Protein AF-X0TIQ9-F1 (afdb_monomer_lite)

Secondary structure (DSSP, 8-state):
--HHHHHHHHHHTEEEETTEEEES--HHHHHHHS-HHHHHHHHHHHHHHHHHHHHHHHHHHTTSHHHHHHHHHH--

Radius of gyration: 14.29 Å; chains: 1; bounding box: 32×19×35 Å

Sequence (76 aa):
MTVETVKEAQDFLTVTNNGQVKRIIDIEMLLERHGSTMVLSLLKDLLKEKQRILRDLIVTDKTTPKVNDMIAAMFR

pLDDT: mean 84.71, std 6.44, range [62.03, 93.06]

Organism: NCBI:txid412755

Foldseek 3Di:
DDPVVLVVVQVLQWDQDPNDIDRVDRVVVVVVVDPPVVSVVVVVVVLVVLVVVLVVCCVVDVPDCVNVVSCVSNPD

Structure (mmCIF, N/CA/C/O backbone):
data_AF-X0TIQ9-F1
#
_entry.id   AF-X0TIQ9-F1
#
loop_
_atom_site.group_PDB
_atom_site.id
_atom_site.type_symbol
_atom_site.label_atom_id
_atom_site.label_alt_id
_atom_site.label_comp_id
_atom_site.label_asym_id
_atom_site.label_entity_id
_atom_site.label_seq_id
_atom_site.pdbx_PDB_ins_code
_atom_site.Cartn_x
_atom_site.Cartn_y
_atom_site.Cartn_z
_atom_site.occupancy
_atom_site.B_iso_or_equiv
_atom_site.auth_seq_id
_atom_site.auth_comp_id
_atom_site.auth_asym_id
_atom_site.auth_atom_id
_atom_site.pdbx_PDB_model_num
ATOM 1 N N . MET A 1 1 ? 7.067 4.720 -18.231 1.00 69.62 1 MET A N 1
ATOM 2 C CA . MET A 1 1 ? 7.274 5.399 -16.934 1.00 69.62 1 MET A CA 1
ATOM 3 C C . MET A 1 1 ? 8.713 5.864 -16.898 1.00 69.62 1 MET A C 1
ATOM 5 O O . MET A 1 1 ? 9.562 5.114 -17.366 1.00 69.62 1 MET A O 1
ATOM 9 N N . THR A 1 2 ? 8.981 7.078 -16.423 1.00 86.50 2 THR A N 1
ATOM 10 C CA . THR A 1 2 ? 10.358 7.519 -16.160 1.00 86.50 2 THR A CA 1
ATOM 11 C C . THR A 1 2 ? 10.812 6.979 -14.804 1.00 86.50 2 THR A C 1
ATOM 13 O O . THR A 1 2 ? 9.982 6.597 -13.976 1.00 86.50 2 THR A O 1
ATOM 16 N N . VAL A 1 3 ? 12.125 6.942 -14.576 1.00 86.00 3 VAL A N 1
ATOM 17 C CA . VAL A 1 3 ? 12.709 6.523 -13.290 1.00 86.00 3 VAL A CA 1
ATOM 18 C C . VAL A 1 3 ? 12.231 7.431 -12.149 1.00 86.00 3 VAL A C 1
ATOM 20 O O . VAL A 1 3 ? 11.916 6.940 -11.072 1.00 86.00 3 VAL A O 1
ATOM 23 N N . GLU A 1 4 ? 12.086 8.735 -12.404 1.00 88.38 4 GLU A N 1
ATOM 24 C CA . GLU A 1 4 ? 11.554 9.702 -11.432 1.00 88.38 4 GLU A CA 1
ATOM 25 C C . GLU A 1 4 ? 10.122 9.366 -11.007 1.00 88.38 4 GLU A C 1
ATOM 27 O O . GLU A 1 4 ? 9.850 9.295 -9.814 1.00 88.38 4 GLU A O 1
ATOM 32 N N . THR A 1 5 ? 9.229 9.046 -11.952 1.00 86.81 5 THR A N 1
ATOM 33 C CA . THR A 1 5 ? 7.847 8.657 -11.623 1.00 86.81 5 THR A CA 1
ATOM 34 C C . THR A 1 5 ? 7.786 7.371 -10.798 1.00 86.81 5 THR A C 1
ATOM 36 O O . THR A 1 5 ? 6.925 7.234 -9.933 1.00 86.81 5 THR A O 1
ATOM 39 N N . VAL A 1 6 ? 8.673 6.404 -11.066 1.00 86.50 6 VAL A N 1
ATOM 40 C CA . VAL A 1 6 ? 8.748 5.169 -10.265 1.00 86.50 6 VAL A CA 1
ATOM 41 C C . VAL A 1 6 ? 9.189 5.496 -8.843 1.00 86.50 6 VAL A C 1
ATOM 43 O O . VAL A 1 6 ? 8.565 5.027 -7.897 1.00 86.50 6 VAL A O 1
ATOM 46 N N . LYS A 1 7 ? 10.214 6.336 -8.694 1.00 88.81 7 LYS A N 1
ATOM 47 C CA . LYS A 1 7 ? 10.735 6.737 -7.390 1.00 88.81 7 LYS A CA 1
ATOM 48 C C . LYS A 1 7 ? 9.698 7.503 -6.569 1.00 88.81 7 LYS A C 1
ATOM 50 O O . LYS A 1 7 ? 9.444 7.132 -5.431 1.00 88.81 7 LYS A O 1
ATOM 55 N N . GLU A 1 8 ? 9.035 8.496 -7.161 1.00 88.69 8 GLU A N 1
ATOM 56 C CA . GLU A 1 8 ? 7.947 9.238 -6.505 1.00 88.69 8 GLU A CA 1
ATOM 57 C C . GLU A 1 8 ? 6.818 8.305 -6.048 1.00 88.69 8 GLU A C 1
ATOM 59 O O . GLU A 1 8 ? 6.316 8.411 -4.928 1.00 88.69 8 GLU A O 1
ATOM 64 N N . ALA A 1 9 ? 6.440 7.341 -6.891 1.00 87.88 9 ALA A N 1
ATOM 65 C CA . ALA A 1 9 ? 5.428 6.356 -6.533 1.00 87.88 9 ALA A CA 1
ATOM 66 C C . ALA A 1 9 ? 5.911 5.388 -5.432 1.00 87.88 9 ALA A C 1
ATOM 68 O O . ALA A 1 9 ? 5.120 4.994 -4.575 1.00 87.88 9 ALA A O 1
ATOM 69 N N . GLN A 1 10 ? 7.193 5.013 -5.413 1.00 90.38 10 GLN A N 1
ATOM 70 C CA . GLN A 1 10 ? 7.774 4.166 -4.369 1.00 90.38 10 GLN A CA 1
ATOM 71 C C . GLN A 1 10 ? 7.865 4.910 -3.033 1.00 90.38 10 GLN A C 1
ATOM 73 O O . GLN A 1 10 ? 7.583 4.315 -1.988 1.00 90.38 10 GLN A O 1
ATOM 78 N N . ASP A 1 11 ? 8.196 6.201 -3.060 1.00 87.56 11 ASP A N 1
ATOM 79 C CA . ASP A 1 11 ? 8.202 7.081 -1.8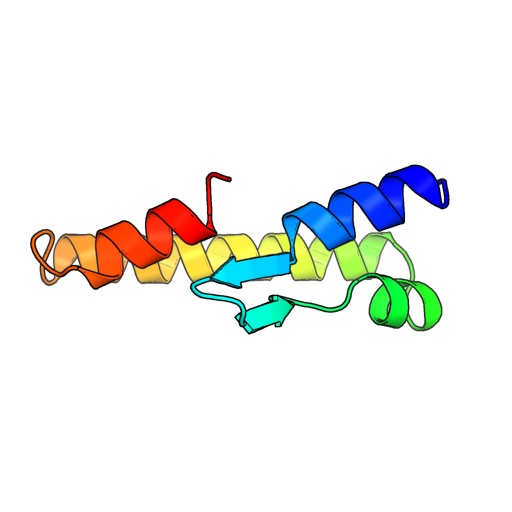91 1.00 87.56 11 ASP A CA 1
ATOM 80 C C . ASP A 1 11 ? 6.790 7.193 -1.302 1.00 87.56 11 ASP A C 1
ATOM 82 O O . ASP A 1 11 ? 6.605 7.002 -0.100 1.00 87.56 11 ASP A O 1
ATOM 86 N N . PHE A 1 12 ? 5.769 7.361 -2.150 1.00 85.81 12 PHE A N 1
ATOM 87 C CA . PHE A 1 12 ? 4.363 7.342 -1.729 1.00 85.81 12 PHE A CA 1
ATOM 88 C C . PHE A 1 12 ? 3.953 6.018 -1.063 1.00 85.81 12 PHE A C 1
ATOM 90 O O . PHE A 1 12 ? 3.163 5.979 -0.117 1.00 85.81 12 PHE A O 1
ATOM 97 N N . LEU A 1 13 ? 4.511 4.906 -1.545 1.00 85.94 13 LEU A N 1
ATOM 98 C CA . LEU A 1 13 ? 4.270 3.561 -1.020 1.00 85.94 13 LEU A CA 1
ATOM 99 C C . LEU A 1 13 ? 5.206 3.192 0.137 1.00 85.94 13 LEU A C 1
ATOM 101 O O . LEU A 1 13 ? 5.221 2.036 0.567 1.00 85.94 13 LEU A O 1
ATOM 105 N N . THR A 1 14 ? 5.960 4.146 0.677 1.00 86.56 14 THR A N 1
ATOM 106 C CA . THR A 1 14 ? 6.875 3.936 1.799 1.00 86.56 14 THR A CA 1
ATOM 107 C C . THR A 1 14 ? 6.414 4.733 3.015 1.00 86.56 14 THR A C 1
ATOM 109 O O . THR A 1 14 ? 6.225 5.942 2.974 1.00 86.56 14 THR A O 1
ATOM 112 N N . VAL A 1 15 ? 6.217 4.042 4.138 1.00 81.69 15 VAL A N 1
ATOM 113 C CA . VAL A 1 15 ? 5.789 4.645 5.403 1.00 81.69 15 VAL A CA 1
ATOM 114 C C . VAL A 1 15 ? 6.985 4.792 6.325 1.00 81.69 15 VAL A C 1
ATOM 116 O O . VAL A 1 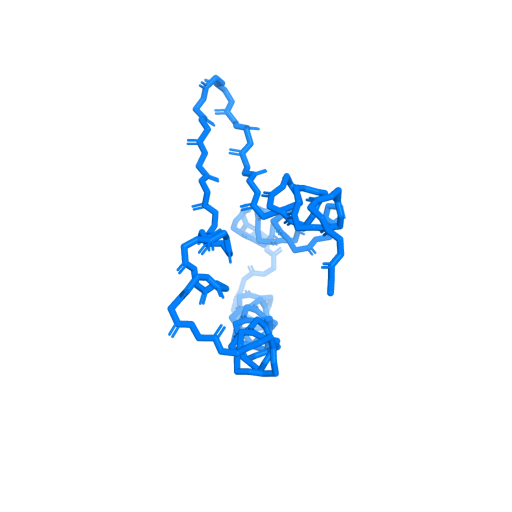15 ? 7.587 3.792 6.708 1.00 81.69 15 VAL A O 1
ATOM 119 N N . THR A 1 16 ? 7.271 6.017 6.751 1.00 76.62 16 THR A N 1
ATOM 120 C CA . THR A 1 16 ? 8.255 6.286 7.805 1.00 76.62 16 THR A CA 1
ATOM 121 C C . THR A 1 16 ? 7.514 6.584 9.102 1.00 76.62 16 THR A C 1
ATOM 123 O O . THR A 1 16 ? 6.801 7.580 9.190 1.00 76.62 16 THR A O 1
ATOM 126 N N . ASN A 1 17 ? 7.647 5.718 10.108 1.00 72.06 17 ASN A N 1
ATOM 127 C CA . ASN A 1 17 ? 7.056 5.936 11.430 1.00 72.06 17 ASN A CA 1
ATOM 128 C C . ASN A 1 17 ? 8.092 5.650 12.523 1.00 72.06 17 ASN A C 1
ATOM 130 O O . ASN A 1 17 ? 8.673 4.568 12.547 1.00 72.06 17 ASN A O 1
ATOM 134 N N . ASN A 1 18 ? 8.343 6.621 13.407 1.00 67.50 18 ASN A N 1
ATOM 135 C CA . ASN A 1 18 ? 9.301 6.520 14.518 1.00 67.50 18 ASN A CA 1
ATOM 136 C C . ASN A 1 18 ? 10.678 5.946 14.117 1.00 67.50 18 ASN A C 1
ATOM 138 O O . ASN A 1 18 ? 11.234 5.093 14.803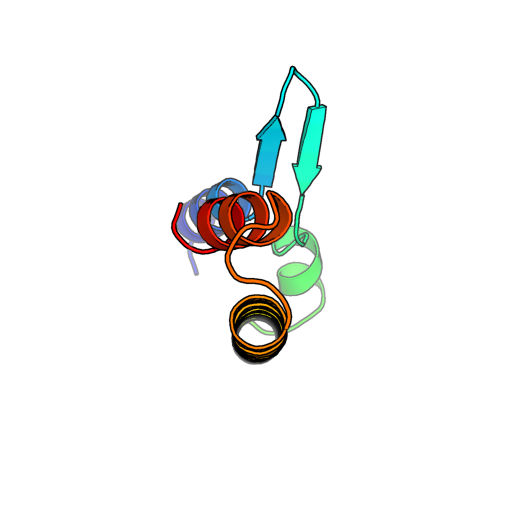 1.00 67.50 18 ASN A O 1
ATOM 142 N N . GLY A 1 19 ? 11.211 6.384 12.971 1.00 74.31 19 GLY A N 1
ATOM 143 C CA . GLY A 1 19 ? 12.499 5.920 12.438 1.00 74.31 19 GLY A CA 1
ATOM 144 C C . GLY A 1 19 ? 12.464 4.556 11.737 1.00 74.31 19 GLY A C 1
ATOM 145 O O . GLY A 1 19 ? 13.466 4.155 11.152 1.00 74.31 19 GLY A O 1
ATOM 146 N N . GLN A 1 20 ? 11.326 3.853 11.735 1.00 75.06 20 GLN A N 1
ATOM 147 C CA . GLN A 1 20 ? 11.139 2.634 10.951 1.00 75.06 20 GLN A CA 1
ATOM 148 C C . GLN A 1 20 ? 10.585 2.970 9.568 1.00 75.06 20 GLN A C 1
ATOM 150 O O . GLN A 1 20 ? 9.515 3.567 9.438 1.00 75.06 20 GLN A O 1
ATOM 155 N N . VAL A 1 21 ? 11.319 2.552 8.537 1.00 81.00 21 VAL A N 1
ATOM 156 C CA . VAL A 1 21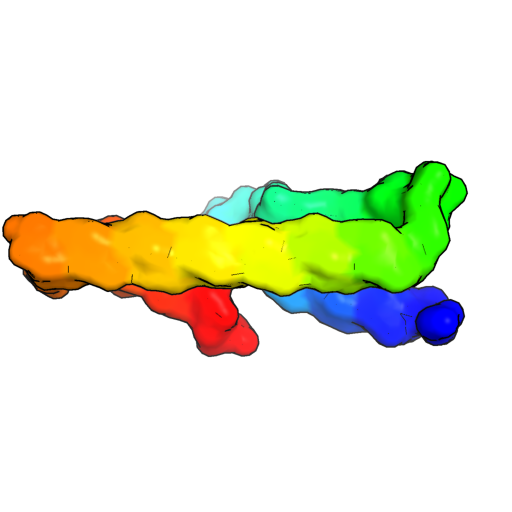 ? 10.905 2.648 7.136 1.00 81.00 21 VAL A CA 1
ATOM 157 C C . VAL A 1 21 ? 10.245 1.332 6.744 1.00 81.00 21 VAL A C 1
ATOM 159 O O . VAL A 1 21 ? 10.893 0.286 6.700 1.00 81.00 21 VAL A O 1
ATOM 162 N N . LYS A 1 22 ? 8.946 1.372 6.455 1.00 82.44 22 LYS A N 1
ATOM 163 C CA . LYS A 1 22 ? 8.165 0.223 5.999 1.00 82.44 22 LYS A CA 1
ATOM 164 C C . LYS A 1 22 ? 7.635 0.485 4.598 1.00 82.44 22 LYS A C 1
ATOM 166 O O . LYS A 1 22 ? 6.735 1.301 4.413 1.00 82.44 22 LYS A O 1
ATOM 171 N N . ARG A 1 23 ? 8.143 -0.258 3.616 1.00 84.06 23 ARG A N 1
ATOM 172 C CA . ARG A 1 23 ? 7.557 -0.285 2.270 1.00 84.06 23 ARG A CA 1
ATOM 173 C C . ARG A 1 23 ? 6.230 -1.040 2.329 1.00 84.06 23 ARG A C 1
ATOM 175 O O . ARG A 1 23 ? 6.180 -2.165 2.824 1.00 84.06 23 ARG A O 1
ATOM 182 N N . ILE A 1 24 ? 5.155 -0.412 1.863 1.00 82.56 24 ILE A N 1
ATOM 183 C CA . ILE A 1 24 ? 3.838 -1.043 1.712 1.00 82.56 24 ILE A CA 1
ATOM 184 C C . ILE A 1 24 ? 3.937 -2.130 0.644 1.00 82.56 24 ILE A C 1
ATOM 186 O O . ILE A 1 24 ? 3.455 -3.242 0.846 1.00 82.56 24 ILE A O 1
ATOM 190 N N . ILE A 1 25 ? 4.578 -1.795 -0.476 1.00 86.44 25 ILE A N 1
ATOM 191 C CA . ILE A 1 25 ? 4.870 -2.689 -1.589 1.00 86.44 25 ILE A CA 1
ATOM 192 C C . ILE A 1 25 ? 6.084 -2.140 -2.351 1.00 86.44 25 ILE A C 1
ATOM 194 O O . ILE A 1 25 ? 6.298 -0.927 -2.392 1.00 86.44 25 ILE A O 1
ATOM 198 N N . ASP A 1 26 ? 6.899 -3.035 -2.899 1.00 89.44 26 ASP A N 1
ATOM 199 C CA . ASP A 1 26 ? 8.078 -2.683 -3.691 1.00 89.44 26 ASP A CA 1
ATOM 200 C C . ASP A 1 26 ? 7.699 -2.667 -5.176 1.00 89.44 26 ASP A C 1
ATOM 202 O O . ASP A 1 26 ? 7.579 -3.718 -5.809 1.00 89.44 26 ASP A O 1
ATOM 206 N N . ILE A 1 27 ? 7.405 -1.482 -5.711 1.00 90.62 27 ILE A N 1
ATOM 207 C CA . ILE A 1 27 ? 6.989 -1.331 -7.108 1.00 90.62 27 ILE A CA 1
ATOM 208 C C . ILE A 1 27 ? 8.168 -1.341 -8.071 1.00 90.62 27 ILE A C 1
ATOM 210 O O . ILE A 1 27 ? 7.964 -1.679 -9.233 1.00 90.62 27 ILE A O 1
ATOM 214 N N . GLU A 1 28 ? 9.377 -1.024 -7.608 1.00 87.75 28 GLU A N 1
ATOM 215 C CA . GLU A 1 28 ? 10.595 -1.113 -8.418 1.00 87.75 28 GLU A CA 1
ATOM 216 C C . GLU A 1 28 ? 10.824 -2.569 -8.830 1.00 87.75 28 GLU A C 1
ATOM 218 O O . GLU A 1 28 ? 10.811 -2.887 -10.021 1.00 87.75 28 GLU A O 1
ATOM 223 N N . MET A 1 29 ? 10.862 -3.481 -7.853 1.00 89.75 29 MET A N 1
ATOM 224 C CA . MET A 1 29 ? 11.008 -4.915 -8.113 1.00 89.75 29 MET A CA 1
ATOM 225 C C . MET A 1 29 ? 9.841 -5.481 -8.940 1.00 89.75 29 MET A C 1
ATOM 227 O O . MET A 1 29 ? 10.030 -6.374 -9.770 1.00 89.75 29 MET A O 1
ATOM 231 N N . LEU A 1 30 ? 8.614 -4.998 -8.718 1.00 89.38 30 LEU A N 1
ATOM 232 C CA . LEU A 1 30 ? 7.450 -5.461 -9.479 1.00 89.38 30 LEU A CA 1
ATOM 233 C C . LEU A 1 30 ? 7.492 -5.006 -10.938 1.00 89.38 30 LEU A C 1
ATOM 235 O O . LEU A 1 30 ? 7.116 -5.787 -11.807 1.00 89.38 30 LEU A O 1
ATOM 239 N N . LEU A 1 31 ? 7.947 -3.784 -11.213 1.00 89.44 31 LEU A N 1
ATOM 240 C CA . LEU A 1 31 ? 8.073 -3.256 -12.574 1.00 89.44 31 LEU A CA 1
ATOM 241 C C . LEU A 1 31 ? 9.246 -3.880 -13.340 1.00 89.44 31 LEU A C 1
ATOM 243 O O . LEU A 1 31 ? 9.178 -3.977 -14.562 1.00 89.44 31 LEU A O 1
ATOM 247 N N . GLU A 1 32 ? 10.290 -4.343 -12.647 1.00 88.62 32 GLU A N 1
ATOM 248 C CA . GLU A 1 32 ? 11.369 -5.131 -13.261 1.00 88.62 32 GLU A CA 1
ATOM 249 C C . GLU A 1 32 ? 10.884 -6.503 -13.749 1.00 88.62 32 GLU A C 1
ATOM 251 O O . GLU A 1 32 ? 11.347 -7.009 -14.772 1.00 88.62 32 GLU A O 1
ATOM 256 N N . ARG A 1 33 ? 9.950 -7.122 -13.015 1.00 90.06 33 ARG A N 1
ATOM 257 C CA . ARG A 1 33 ? 9.465 -8.489 -13.284 1.00 90.06 33 ARG A CA 1
ATOM 258 C C . ARG A 1 33 ? 8.176 -8.536 -14.097 1.00 90.06 33 ARG A C 1
ATOM 260 O O . ARG A 1 33 ? 7.900 -9.542 -14.749 1.00 90.06 33 ARG A O 1
ATOM 267 N N . HIS A 1 34 ? 7.374 -7.478 -14.044 1.00 89.94 34 HIS A N 1
ATOM 268 C CA . HIS A 1 34 ? 6.044 -7.416 -14.639 1.00 89.94 34 HIS A CA 1
ATOM 269 C C . HIS A 1 34 ? 5.840 -6.110 -15.405 1.00 89.94 34 HIS A C 1
ATOM 271 O O . HIS A 1 34 ? 6.321 -5.048 -15.025 1.00 89.94 34 HIS A O 1
ATOM 277 N N . GLY A 1 35 ? 5.042 -6.170 -16.473 1.00 88.69 35 GLY A N 1
ATOM 278 C CA . GLY A 1 35 ? 4.654 -4.971 -17.211 1.00 88.69 35 GLY A CA 1
ATOM 279 C C . GLY A 1 35 ? 3.866 -3.985 -16.341 1.00 88.69 35 GLY A C 1
ATOM 280 O O . GLY A 1 35 ? 3.083 -4.381 -15.473 1.00 88.69 35 GLY A O 1
ATOM 281 N N . SER A 1 36 ? 4.013 -2.692 -16.631 1.00 87.25 36 SER A N 1
ATOM 282 C CA . SER A 1 36 ? 3.369 -1.595 -15.893 1.00 87.25 36 SER A CA 1
ATOM 283 C C . SER A 1 36 ? 1.853 -1.755 -15.746 1.00 87.25 36 SER A C 1
ATOM 285 O O . SER A 1 36 ? 1.303 -1.439 -14.695 1.00 87.25 36 SER A O 1
ATOM 287 N N . THR A 1 37 ? 1.168 -2.303 -16.751 1.00 89.56 37 THR A N 1
ATOM 288 C CA . THR A 1 37 ? -0.276 -2.577 -16.703 1.00 89.56 37 THR A CA 1
ATOM 289 C C . THR A 1 37 ? -0.653 -3.569 -15.602 1.00 89.56 37 THR A C 1
ATOM 291 O O . THR A 1 37 ? -1.655 -3.374 -14.915 1.00 89.56 37 THR A O 1
ATOM 294 N N . MET A 1 38 ? 0.152 -4.616 -15.408 1.00 90.19 38 MET A N 1
ATOM 295 C CA . MET A 1 38 ? -0.095 -5.635 -14.386 1.00 90.19 38 MET A CA 1
ATOM 296 C C . MET A 1 38 ? 0.149 -5.067 -12.989 1.00 90.19 38 MET A C 1
ATOM 298 O O . MET A 1 38 ? -0.687 -5.241 -12.103 1.00 90.19 38 MET A O 1
ATOM 302 N N . VAL A 1 39 ? 1.241 -4.317 -12.817 1.00 90.31 39 VAL A N 1
ATOM 303 C CA . VAL A 1 39 ? 1.546 -3.625 -11.556 1.00 90.31 39 VAL A CA 1
ATOM 304 C C . VAL A 1 39 ? 0.444 -2.622 -11.209 1.00 90.31 39 VAL A C 1
ATOM 306 O O . VAL A 1 39 ? -0.030 -2.587 -10.078 1.00 90.31 39 VAL A O 1
ATOM 309 N N . LEU A 1 40 ? -0.053 -1.864 -12.190 1.00 90.25 40 LEU A N 1
ATOM 310 C CA . LEU A 1 40 ? -1.159 -0.928 -11.990 1.00 90.25 40 LEU A CA 1
ATOM 311 C C . LEU A 1 40 ? -2.460 -1.640 -11.581 1.00 90.25 40 LEU A C 1
ATOM 313 O O . LEU A 1 40 ? -3.185 -1.137 -10.722 1.00 90.25 40 LEU A O 1
ATOM 317 N N . SER A 1 41 ? -2.766 -2.798 -12.176 1.00 92.25 41 SER A N 1
ATOM 318 C CA . SER A 1 41 ? -3.924 -3.607 -11.769 1.00 92.25 41 SER A CA 1
ATOM 319 C C . SER A 1 41 ? -3.791 -4.060 -10.318 1.00 92.25 41 SER A C 1
ATOM 321 O O . SER A 1 41 ? -4.710 -3.856 -9.530 1.00 92.25 41 SER A O 1
ATOM 323 N N . LEU A 1 42 ? -2.618 -4.578 -9.944 1.00 90.31 42 LEU A N 1
ATOM 324 C CA . LEU A 1 42 ? -2.328 -5.007 -8.579 1.00 90.31 42 LEU A CA 1
ATOM 325 C C . LEU A 1 42 ? -2.505 -3.863 -7.570 1.00 90.31 42 LEU A C 1
ATOM 327 O O . LEU A 1 42 ? -3.149 -4.048 -6.540 1.00 90.31 42 LEU A O 1
ATOM 331 N N . LEU A 1 43 ? -1.984 -2.670 -7.873 1.00 90.19 43 LEU A N 1
ATOM 332 C CA . LEU A 1 43 ? -2.131 -1.498 -7.002 1.00 90.19 43 LEU A CA 1
ATOM 333 C C . LEU A 1 43 ? -3.598 -1.069 -6.849 1.00 90.19 43 LEU A C 1
ATOM 335 O O . LEU A 1 43 ? -4.028 -0.720 -5.748 1.00 90.19 43 LEU A O 1
A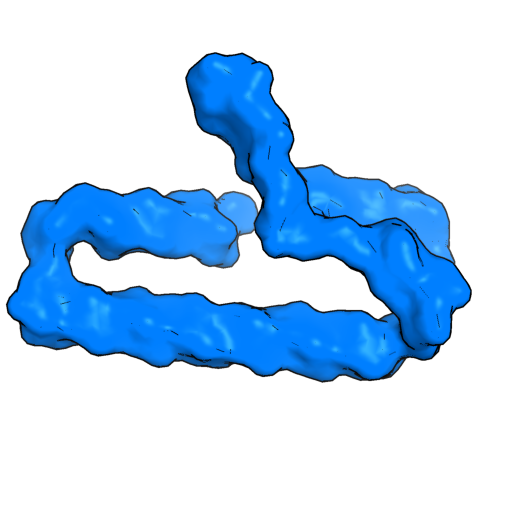TOM 339 N N . LYS A 1 44 ? -4.392 -1.131 -7.926 1.00 91.81 44 LYS A N 1
ATOM 340 C CA . LYS A 1 44 ? -5.835 -0.842 -7.874 1.00 91.81 44 LYS A CA 1
ATOM 341 C C . LYS A 1 44 ? -6.588 -1.854 -7.017 1.00 91.81 44 LYS A C 1
ATOM 343 O O . LYS A 1 44 ? -7.469 -1.461 -6.254 1.00 91.81 44 LYS A O 1
ATOM 348 N N . ASP A 1 45 ? -6.254 -3.132 -7.130 1.00 93.06 45 ASP A N 1
ATOM 349 C CA . ASP A 1 45 ? -6.908 -4.181 -6.350 1.00 93.06 45 ASP A CA 1
ATOM 350 C C . ASP A 1 45 ? -6.509 -4.106 -4.870 1.00 93.06 45 ASP A C 1
ATOM 352 O O . ASP A 1 45 ? -7.372 -4.205 -3.997 1.00 93.06 45 ASP A O 1
ATOM 356 N N . LEU A 1 46 ? -5.246 -3.776 -4.577 1.00 89.25 46 LEU A N 1
ATOM 357 C CA . LEU A 1 46 ? -4.779 -3.487 -3.219 1.00 89.25 46 LEU A CA 1
ATOM 358 C C . LEU A 1 46 ? -5.538 -2.305 -2.592 1.00 89.25 46 LEU A C 1
ATOM 360 O O . LEU A 1 46 ? -5.926 -2.360 -1.422 1.00 89.25 46 LEU A O 1
ATOM 364 N N . LEU A 1 47 ? -5.769 -1.236 -3.362 1.00 89.06 47 LEU A N 1
ATOM 365 C CA . LEU A 1 47 ? -6.537 -0.079 -2.903 1.00 89.06 47 LEU A CA 1
ATOM 366 C C . LEU A 1 47 ? -7.992 -0.453 -2.588 1.00 89.06 47 LEU A C 1
ATOM 368 O O . LEU A 1 47 ? -8.499 -0.066 -1.534 1.00 89.06 47 LEU A O 1
ATOM 372 N N . LYS A 1 48 ? -8.652 -1.222 -3.464 1.00 92.19 48 LYS A N 1
ATOM 373 C CA . LYS A 1 48 ? -10.030 -1.695 -3.239 1.00 92.19 48 LYS A CA 1
ATOM 374 C C . LYS A 1 48 ? -10.140 -2.530 -1.967 1.00 92.19 48 LYS A C 1
ATOM 376 O O . LYS A 1 48 ? -11.067 -2.325 -1.186 1.00 92.19 48 LYS A O 1
ATOM 381 N N . GLU A 1 49 ? -9.190 -3.432 -1.736 1.00 90.38 49 GLU A N 1
ATOM 382 C CA . GLU A 1 49 ? -9.187 -4.268 -0.535 1.00 90.38 49 GLU A CA 1
ATOM 383 C C . GLU A 1 49 ? -9.010 -3.419 0.731 1.00 90.38 49 GLU A C 1
ATOM 385 O O . GLU A 1 49 ? -9.758 -3.569 1.696 1.00 90.38 49 GLU A O 1
ATOM 390 N N . LYS A 1 50 ? -8.104 -2.432 0.712 1.00 86.44 50 LYS A N 1
ATOM 391 C CA . LYS A 1 50 ? -7.955 -1.478 1.825 1.00 86.44 50 LYS A CA 1
ATOM 392 C C . LYS A 1 50 ? -9.228 -0.667 2.079 1.00 86.44 50 LYS A C 1
ATOM 394 O O . LYS A 1 50 ? -9.611 -0.498 3.234 1.00 86.44 50 LYS A O 1
ATOM 399 N N . GLN A 1 51 ? -9.908 -0.201 1.029 1.00 89.75 51 GLN A N 1
ATOM 400 C CA . GLN A 1 51 ? -11.191 0.505 1.151 1.00 89.75 51 GLN A CA 1
ATOM 401 C C . GLN A 1 51 ? -12.284 -0.380 1.757 1.00 89.75 51 GLN A C 1
ATOM 403 O O . GLN A 1 51 ? -13.081 0.098 2.566 1.00 89.75 51 GLN A O 1
ATOM 408 N N . ARG A 1 52 ? -12.320 -1.662 1.382 1.00 92.12 52 ARG A N 1
ATOM 409 C CA . ARG A 1 52 ? -13.241 -2.644 1.958 1.00 92.12 52 ARG A CA 1
ATOM 410 C C . ARG A 1 52 ? -12.966 -2.843 3.447 1.00 92.12 52 ARG A C 1
ATOM 412 O O . ARG A 1 52 ? -13.875 -2.651 4.245 1.00 92.12 52 ARG A O 1
ATOM 419 N N . ILE A 1 53 ? -11.716 -3.117 3.825 1.00 87.81 53 ILE A N 1
ATOM 420 C CA . ILE A 1 53 ? -11.321 -3.286 5.233 1.00 87.81 53 ILE A CA 1
ATOM 421 C C . ILE A 1 53 ? -11.639 -2.026 6.044 1.00 87.81 53 ILE A C 1
ATOM 423 O O . ILE A 1 53 ? -12.154 -2.121 7.154 1.00 87.81 53 ILE A O 1
ATOM 427 N N . LEU A 1 54 ? -11.364 -0.837 5.498 1.00 86.31 54 LEU A N 1
ATOM 428 C CA . LEU A 1 54 ? -11.683 0.426 6.163 1.00 86.31 54 LEU A CA 1
ATOM 429 C C . LEU A 1 54 ? -13.192 0.580 6.386 1.00 86.31 54 LEU A C 1
ATOM 431 O O . LEU A 1 54 ? -13.609 0.974 7.472 1.00 86.31 54 LEU A O 1
ATOM 435 N N . ARG A 1 55 ? -14.014 0.249 5.383 1.00 88.44 55 ARG A N 1
ATOM 436 C CA . ARG A 1 55 ? -15.476 0.264 5.511 1.00 88.44 55 ARG A CA 1
ATOM 437 C C . ARG A 1 55 ? -15.939 -0.685 6.612 1.00 88.44 55 ARG A C 1
ATOM 439 O O . ARG A 1 55 ? -16.721 -0.271 7.463 1.00 88.44 55 ARG A O 1
ATOM 446 N N . ASP A 1 56 ? -15.423 -1.909 6.621 1.00 88.75 56 ASP A N 1
ATOM 447 C CA . ASP A 1 56 ? -15.777 -2.925 7.614 1.00 88.75 56 ASP A CA 1
ATOM 448 C C . ASP A 1 56 ? -15.354 -2.491 9.029 1.00 88.75 56 ASP A C 1
ATOM 450 O O . ASP A 1 56 ? -16.127 -2.632 9.979 1.00 88.75 56 ASP A O 1
ATOM 454 N N . LEU A 1 57 ? -14.172 -1.876 9.174 1.00 85.75 57 LEU A N 1
ATOM 455 C CA . LEU A 1 57 ? -13.702 -1.301 10.439 1.00 85.75 57 LEU A CA 1
ATOM 456 C C . LEU A 1 57 ? -14.599 -0.158 10.926 1.00 85.75 57 LEU A C 1
ATOM 458 O O . LEU A 1 57 ? -14.956 -0.141 12.098 1.00 85.75 57 LEU A O 1
ATOM 462 N N . ILE A 1 58 ? -14.999 0.764 10.045 1.00 86.00 58 ILE A N 1
ATOM 463 C CA . ILE A 1 58 ? -15.886 1.885 10.401 1.00 86.00 58 ILE A CA 1
ATOM 464 C C . ILE A 1 58 ? -17.265 1.383 10.843 1.00 86.00 58 ILE A C 1
ATOM 466 O O . ILE A 1 58 ? -17.826 1.915 11.802 1.00 86.00 58 ILE A O 1
ATOM 470 N N . VAL A 1 59 ? -17.811 0.374 10.154 1.00 88.94 59 VAL A N 1
ATOM 471 C CA . VAL A 1 59 ? -19.103 -0.241 10.506 1.00 88.94 59 VAL A CA 1
ATOM 472 C C . VAL A 1 59 ? -19.015 -0.972 11.845 1.00 88.94 59 VAL A C 1
ATOM 474 O O . VAL A 1 59 ? -19.951 -0.896 12.636 1.00 88.94 59 VAL A O 1
ATOM 477 N N . THR A 1 60 ? -17.900 -1.657 12.102 1.00 87.69 60 THR A N 1
ATOM 478 C CA . THR A 1 60 ? -17.701 -2.440 13.330 1.00 87.69 60 THR A CA 1
ATOM 479 C C . THR A 1 60 ? -17.450 -1.543 14.539 1.00 87.69 60 THR A C 1
ATOM 481 O O . THR A 1 60 ? -18.125 -1.670 15.556 1.00 87.69 60 THR A O 1
ATOM 484 N N . ASP A 1 61 ? -16.474 -0.642 14.442 1.00 79.62 61 ASP A N 1
ATOM 485 C CA . ASP A 1 61 ? -16.100 0.282 15.508 1.00 79.62 61 ASP A CA 1
ATOM 486 C C . ASP A 1 61 ? -15.329 1.477 14.934 1.00 79.62 61 ASP A C 1
ATOM 488 O O . ASP A 1 61 ? -14.110 1.458 14.765 1.00 79.62 61 ASP A O 1
ATOM 492 N N . LYS A 1 62 ? -16.048 2.571 14.687 1.00 77.19 62 LYS A N 1
ATOM 493 C CA . LYS A 1 62 ? -15.480 3.837 14.203 1.00 77.19 62 LYS A CA 1
ATOM 494 C C . LYS A 1 62 ? -14.532 4.539 15.186 1.00 77.19 62 LYS A C 1
ATOM 496 O O . LYS A 1 62 ? -13.884 5.503 14.791 1.00 77.19 62 LYS A O 1
ATOM 501 N N . THR A 1 63 ? -14.498 4.134 16.457 1.00 80.56 63 THR A N 1
ATOM 502 C CA . THR A 1 63 ? -13.681 4.788 17.496 1.00 80.56 63 THR A CA 1
ATOM 503 C C . THR A 1 63 ? -12.304 4.151 17.648 1.00 80.56 63 THR A C 1
ATOM 505 O O . THR A 1 63 ? -11.440 4.694 18.337 1.00 80.56 63 THR A O 1
ATOM 508 N N . THR A 1 64 ? -12.070 3.022 16.974 1.00 79.44 64 THR A N 1
ATOM 509 C CA . THR A 1 64 ? -10.791 2.330 17.046 1.00 79.44 64 THR A CA 1
ATOM 510 C C . THR A 1 64 ? -9.659 3.165 16.422 1.00 79.44 64 THR A C 1
ATOM 512 O O . THR A 1 64 ? -9.807 3.683 15.308 1.00 79.44 64 THR A O 1
ATOM 515 N N . PRO A 1 65 ? -8.474 3.235 17.058 1.00 81.69 65 PRO A N 1
ATOM 516 C CA . PRO A 1 65 ? -7.293 3.884 16.481 1.00 81.69 65 PRO A CA 1
ATOM 517 C C . PRO A 1 65 ? -6.901 3.328 15.105 1.00 81.69 65 PRO A C 1
ATOM 519 O O . PRO A 1 65 ? -6.356 4.052 14.275 1.00 81.69 65 PRO A O 1
ATOM 522 N N . LYS A 1 66 ? -7.257 2.066 14.816 1.00 79.88 66 LYS A N 1
ATOM 523 C CA . LYS A 1 66 ? -6.970 1.410 13.530 1.00 79.88 66 LYS A CA 1
ATOM 524 C C . LYS A 1 66 ? -7.619 2.109 12.333 1.00 79.88 66 LYS A C 1
ATOM 526 O O . LYS A 1 66 ? -7.084 2.014 11.232 1.00 79.88 66 LYS A O 1
ATOM 531 N N . VAL A 1 67 ? -8.750 2.798 12.520 1.00 78.94 67 VAL A N 1
ATOM 532 C CA . VAL A 1 67 ? -9.387 3.587 11.451 1.00 78.94 67 VAL A CA 1
ATOM 533 C C . VAL A 1 67 ? -8.497 4.772 11.083 1.00 78.94 67 VAL A C 1
ATOM 535 O O . VAL A 1 67 ? -8.230 4.981 9.902 1.00 78.94 67 VAL A O 1
ATOM 538 N N . ASN A 1 68 ? -7.961 5.480 12.081 1.00 79.12 68 ASN A N 1
ATOM 539 C CA . ASN A 1 68 ? -7.040 6.596 11.860 1.00 79.12 68 ASN A CA 1
ATOM 540 C C . ASN A 1 68 ? -5.742 6.125 11.200 1.00 79.12 68 ASN A C 1
ATOM 542 O O . ASN A 1 68 ? -5.315 6.723 10.215 1.00 79.12 68 ASN A O 1
ATOM 546 N N . ASP A 1 69 ? -5.162 5.020 11.676 1.00 80.25 69 ASP A N 1
ATOM 547 C CA . ASP A 1 69 ? -3.948 4.446 11.085 1.00 80.25 69 ASP A CA 1
ATOM 548 C C . ASP A 1 69 ? -4.166 4.029 9.623 1.00 80.25 69 ASP A C 1
ATOM 550 O O . ASP A 1 69 ? -3.304 4.248 8.768 1.00 80.25 69 ASP A O 1
ATOM 554 N N . MET A 1 70 ? -5.331 3.448 9.314 1.00 80.12 70 MET A N 1
ATOM 555 C CA . MET A 1 70 ? -5.674 3.024 7.958 1.00 80.12 70 MET A CA 1
ATOM 556 C C . MET A 1 70 ? -5.912 4.222 7.031 1.00 80.12 70 MET A C 1
ATOM 558 O O . MET A 1 70 ? -5.399 4.228 5.914 1.00 80.12 70 MET A O 1
ATOM 562 N N . ILE A 1 71 ? -6.627 5.255 7.487 1.00 80.19 71 ILE A N 1
ATOM 563 C CA . ILE A 1 71 ? -6.838 6.495 6.719 1.00 80.19 71 ILE A CA 1
ATOM 564 C C . ILE A 1 71 ? -5.499 7.187 6.457 1.00 80.19 71 ILE A C 1
ATOM 566 O O . ILE A 1 71 ? -5.194 7.508 5.307 1.00 80.19 71 ILE A O 1
ATOM 570 N N . ALA A 1 72 ? -4.666 7.335 7.489 1.00 78.88 72 ALA A N 1
ATOM 571 C CA . ALA A 1 72 ? -3.331 7.913 7.368 1.00 78.88 72 ALA A CA 1
ATOM 572 C C . ALA A 1 72 ? -2.427 7.104 6.430 1.00 78.88 72 ALA A C 1
ATOM 574 O O . ALA A 1 72 ? -1.514 7.661 5.833 1.00 78.88 72 ALA A O 1
ATOM 575 N N . ALA A 1 73 ? -2.657 5.797 6.284 1.00 76.69 73 ALA A N 1
ATOM 576 C CA . ALA A 1 73 ? -1.933 4.966 5.330 1.00 76.69 73 ALA A CA 1
ATOM 577 C C . ALA A 1 73 ? -2.440 5.068 3.885 1.00 76.69 73 ALA A C 1
ATOM 579 O O . ALA A 1 73 ? -1.699 4.697 2.977 1.00 76.69 73 ALA A O 1
ATOM 580 N N . MET A 1 74 ? -3.677 5.519 3.667 1.00 77.06 74 MET A N 1
ATOM 581 C CA . MET A 1 74 ? -4.318 5.566 2.346 1.00 77.06 74 MET A CA 1
ATOM 582 C C . MET A 1 74 ? -4.299 6.952 1.692 1.00 77.06 74 MET A C 1
ATOM 584 O O . MET A 1 74 ? -4.248 7.019 0.469 1.00 77.06 74 MET A O 1
ATOM 588 N N . PHE A 1 75 ? -4.365 8.029 2.478 1.00 69.62 75 PHE A N 1
ATOM 589 C CA . PHE A 1 75 ? -4.521 9.412 1.999 1.00 69.62 75 PHE A CA 1
ATOM 590 C C . PHE A 1 75 ? -3.285 10.278 2.277 1.00 69.62 75 PHE A C 1
ATOM 592 O O . PHE A 1 75 ? -3.418 11.430 2.689 1.00 69.62 75 PHE A O 1
ATOM 599 N N . ARG A 1 76 ? -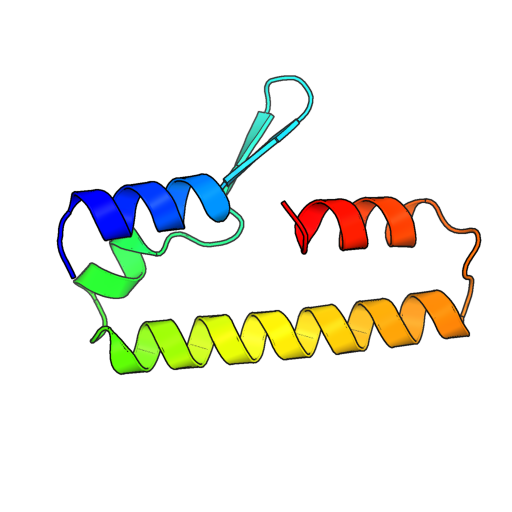2.089 9.702 2.123 1.00 62.03 76 ARG A N 1
ATOM 600 C CA . ARG A 1 76 ? -0.849 10.485 2.194 1.00 62.03 76 ARG A CA 1
ATOM 601 C C . ARG A 1 76 ? -0.702 11.403 0.991 1.00 62.03 76 ARG A C 1
ATOM 603 O O . ARG A 1 76 ? -1.321 11.088 -0.047 1.00 62.03 76 ARG A O 1
#